Protein AF-A0AA50FXM5-F1 (afdb_monomer_lite)

Sequence (76 aa):
EAFEQCGMAMFAYMTEMDYVQIKEVHTIEANADDLMGLLYHFLDELLFLFSVEPFLICKKLAITEFNTQEFRIVCK

InterPro domains:
  IPR002804 Archease [PTHR12682] (1-75)
  IPR023572 Archease domain [PF01951] (1-75)
  IPR036820 Archease domain superfamily [G3DSA:3.55.10.10] (1-76)
  IPR036820 Archease domain superfamily [SSF69819] (1-73)

pLDDT: mean 92.76, std 3.92, range [74.75, 96.75]

Foldseek 3Di:
DVLFVVLQVVLVVVDPLVPDDCPDDDKDKDFDPAQVNLSVRSNVRSVCPCPDPVNDRDSGKDWPDQDRVRSMTMID

Radius of gyration: 12.07 Å; chains: 1; bounding box: 27×21×34 Å

Secondary structure (DSSP, 8-state):
-HHHHHHHHHHHHHS-GGG--------EEEE-SSHHHHHHHHHHHHHHHHHSTT----S---EEEEETTTTEEEE-

Structure (mmCIF, N/CA/C/O backbone):
data_AF-A0AA50FXM5-F1
#
_entry.id   AF-A0AA50FXM5-F1
#
loop_
_atom_site.group_PDB
_atom_site.id
_atom_site.type_symbol
_atom_site.label_atom_id
_atom_site.label_alt_id
_atom_site.label_comp_id
_atom_site.label_asym_id
_atom_site.label_entity_id
_atom_site.label_seq_id
_atom_site.pdbx_PDB_ins_code
_atom_site.Cartn_x
_atom_site.Cartn_y
_atom_site.Cartn_z
_atom_site.occupancy
_atom_site.B_iso_or_equiv
_atom_site.auth_seq_id
_atom_site.auth_comp_id
_atom_site.auth_asym_id
_atom_site.auth_atom_id
_atom_site.pdbx_PDB_model_num
ATOM 1 N N . GLU A 1 1 ? -10.002 -2.979 2.052 1.00 74.75 1 GLU A N 1
ATOM 2 C CA . GLU A 1 1 ? -10.593 -2.691 0.727 1.00 74.75 1 GLU A CA 1
ATOM 3 C C . GLU A 1 1 ? -10.474 -1.228 0.299 1.00 74.75 1 GLU A C 1
ATOM 5 O O . GLU A 1 1 ? -9.603 -0.944 -0.508 1.00 74.75 1 GLU A O 1
ATOM 10 N N . ALA A 1 2 ? -11.265 -0.275 0.818 1.00 91.19 2 ALA A N 1
ATOM 11 C CA . ALA A 1 2 ? -11.226 1.113 0.312 1.00 91.19 2 ALA A CA 1
ATOM 12 C C . ALA A 1 2 ? -9.836 1.785 0.416 1.00 91.19 2 ALA A C 1
ATOM 14 O O . ALA A 1 2 ? -9.385 2.422 -0.533 1.00 91.19 2 ALA A O 1
ATOM 15 N N . PHE A 1 3 ? -9.133 1.591 1.537 1.00 92.56 3 PHE A N 1
ATOM 16 C CA . PHE A 1 3 ? -7.784 2.133 1.753 1.00 92.56 3 PHE A CA 1
ATOM 17 C C . PHE A 1 3 ? -6.746 1.477 0.828 1.00 92.56 3 PHE A C 1
ATOM 19 O O . PHE A 1 3 ? -5.948 2.182 0.219 1.00 92.56 3 PHE A O 1
ATOM 26 N N . GLU A 1 4 ? -6.805 0.153 0.636 1.00 93.38 4 GLU A N 1
ATOM 27 C CA . GLU A 1 4 ? -5.930 -0.555 -0.318 1.00 93.38 4 GLU A CA 1
ATOM 28 C C . GLU A 1 4 ? -6.117 -0.017 -1.728 1.00 93.38 4 GLU A C 1
ATOM 30 O O . GLU A 1 4 ? -5.135 0.252 -2.406 1.00 93.38 4 GLU A O 1
ATOM 35 N N . GLN A 1 5 ? -7.364 0.173 -2.169 1.00 93.69 5 GLN A N 1
ATOM 36 C CA . GLN A 1 5 ? -7.639 0.700 -3.505 1.00 93.69 5 GLN A CA 1
ATOM 37 C C . GLN A 1 5 ? -7.125 2.131 -3.668 1.00 93.69 5 GLN A C 1
ATOM 39 O O . GLN A 1 5 ? -6.634 2.480 -4.737 1.00 93.69 5 GLN A O 1
ATOM 44 N N . CYS A 1 6 ? -7.172 2.943 -2.610 1.00 94.81 6 CYS A N 1
ATOM 45 C CA . CYS A 1 6 ? -6.585 4.279 -2.622 1.00 94.81 6 CYS A CA 1
ATOM 46 C C . CYS A 1 6 ? -5.053 4.226 -2.772 1.00 94.81 6 CYS A C 1
ATOM 48 O O . CYS A 1 6 ? -4.502 4.902 -3.640 1.00 94.81 6 CYS A O 1
ATOM 50 N N . GLY A 1 7 ? -4.375 3.359 -2.013 1.00 93.81 7 GLY A N 1
ATOM 51 C CA . GLY A 1 7 ? -2.932 3.138 -2.159 1.00 93.81 7 GLY A CA 1
ATOM 52 C C . GLY A 1 7 ? -2.552 2.561 -3.529 1.00 93.81 7 GLY A C 1
ATOM 53 O O . GLY A 1 7 ? -1.596 3.010 -4.154 1.00 93.81 7 GLY A O 1
ATOM 54 N N . MET A 1 8 ? -3.342 1.622 -4.058 1.00 94.69 8 MET A N 1
ATOM 55 C CA . MET A 1 8 ? -3.144 1.067 -5.401 1.00 94.69 8 MET A CA 1
ATOM 56 C C . MET A 1 8 ? -3.324 2.130 -6.489 1.00 94.69 8 MET A C 1
ATOM 58 O O . MET A 1 8 ? -2.544 2.160 -7.438 1.00 94.69 8 MET A O 1
ATOM 62 N N . ALA A 1 9 ? -4.310 3.021 -6.349 1.00 94.69 9 ALA A N 1
ATOM 63 C CA . ALA A 1 9 ? -4.517 4.135 -7.270 1.00 94.69 9 ALA A CA 1
ATOM 64 C C . ALA A 1 9 ? -3.334 5.116 -7.260 1.00 94.69 9 ALA A C 1
ATOM 66 O O . ALA A 1 9 ? -2.946 5.605 -8.319 1.00 94.69 9 ALA A O 1
ATOM 67 N N . MET A 1 10 ? -2.723 5.358 -6.094 1.00 93.44 10 MET A N 1
ATOM 68 C CA . MET A 1 10 ? -1.513 6.177 -5.981 1.00 93.44 10 MET A CA 1
ATOM 69 C C . MET A 1 10 ? -0.360 5.594 -6.810 1.00 93.44 10 MET A C 1
ATOM 71 O O . MET A 1 10 ? 0.234 6.309 -7.615 1.00 93.44 10 MET A O 1
ATOM 75 N N . PHE A 1 11 ? -0.077 4.294 -6.681 1.00 93.31 11 PHE A N 1
ATOM 76 C CA . PHE A 1 11 ? 0.995 3.652 -7.452 1.00 93.31 11 PHE A CA 1
ATOM 77 C C . PHE A 1 11 ? 0.678 3.532 -8.944 1.00 93.31 11 PHE A C 1
ATOM 79 O O . PHE A 1 11 ? 1.562 3.760 -9.768 1.00 93.31 11 PHE A O 1
ATOM 86 N N . ALA A 1 12 ? -0.579 3.254 -9.300 1.00 93.44 12 ALA A N 1
ATOM 87 C CA . ALA A 1 12 ? -1.019 3.203 -10.694 1.00 93.44 12 ALA A CA 1
ATOM 88 C C . ALA A 1 12 ? -0.901 4.562 -11.406 1.00 93.44 12 ALA A C 1
ATOM 90 O O . ALA A 1 12 ? -0.748 4.607 -12.623 1.00 93.44 12 ALA A O 1
ATOM 91 N N . TYR A 1 13 ? -0.945 5.672 -10.664 1.00 92.81 13 TYR A N 1
ATOM 92 C CA . TYR A 1 13 ? -0.673 6.998 -11.219 1.00 92.81 13 TYR A CA 1
ATOM 93 C C . TYR A 1 13 ? 0.824 7.240 -11.475 1.00 92.81 13 TYR A C 1
ATOM 95 O O . TYR A 1 13 ? 1.185 8.012 -12.361 1.00 92.81 13 TYR A O 1
ATOM 103 N N . MET A 1 14 ? 1.705 6.595 -10.707 1.00 90.69 14 MET A N 1
ATOM 104 C CA . MET A 1 14 ? 3.158 6.758 -10.824 1.00 90.69 14 MET A CA 1
ATOM 105 C C . MET A 1 14 ? 3.762 5.916 -11.950 1.00 90.69 14 MET A C 1
ATOM 107 O O . MET A 1 14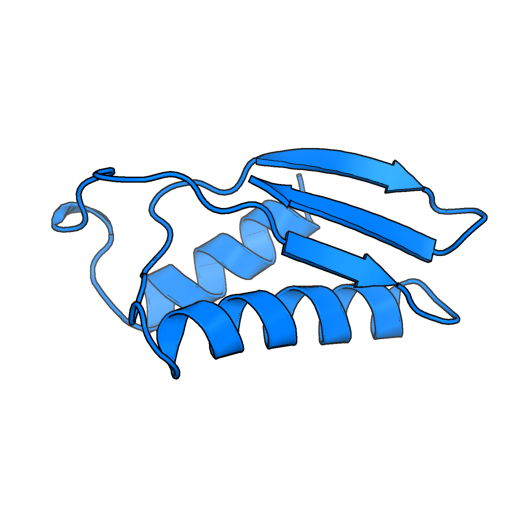 ? 4.695 6.366 -12.615 1.00 90.69 14 MET A O 1
ATOM 111 N N . THR A 1 15 ? 3.276 4.688 -12.151 1.00 89.75 15 THR A N 1
ATOM 112 C CA . THR A 1 15 ? 3.770 3.792 -13.201 1.00 89.75 15 THR A CA 1
ATOM 113 C C . THR A 1 15 ? 2.717 2.783 -13.638 1.00 89.75 15 THR A C 1
ATOM 115 O O . THR A 1 15 ? 1.772 2.473 -12.915 1.00 89.75 15 THR A O 1
ATOM 118 N N . GLU A 1 16 ? 2.945 2.194 -14.805 1.00 92.62 16 GLU A N 1
ATOM 119 C CA . GLU A 1 16 ? 2.134 1.099 -15.319 1.00 92.62 16 GLU A CA 1
ATOM 120 C C . GLU A 1 16 ? 2.369 -0.192 -14.514 1.00 92.62 16 GLU A C 1
ATOM 122 O O . GLU A 1 16 ? 3.438 -0.814 -14.561 1.00 92.62 16 GLU A O 1
ATOM 127 N N . MET A 1 17 ? 1.338 -0.616 -13.778 1.00 89.19 17 MET A N 1
ATOM 128 C CA . MET A 1 17 ? 1.402 -1.714 -12.799 1.00 89.19 17 MET A CA 1
ATOM 129 C C . MET A 1 17 ? 1.681 -3.091 -13.420 1.00 89.19 17 MET A C 1
ATOM 131 O O . MET A 1 17 ? 2.170 -4.002 -12.738 1.00 89.19 17 MET A O 1
ATOM 135 N N . ASP A 1 18 ? 1.416 -3.252 -14.716 1.00 91.06 18 ASP A N 1
ATOM 136 C CA 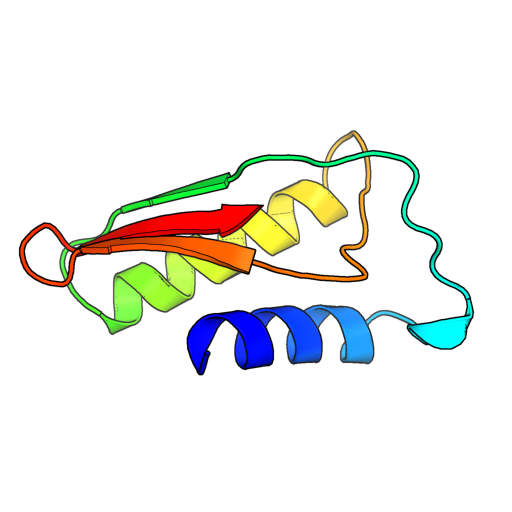. ASP A 1 18 ? 1.664 -4.495 -15.450 1.00 91.06 18 ASP A CA 1
ATOM 137 C C . ASP A 1 18 ? 3.156 -4.846 -15.511 1.00 91.06 18 ASP A C 1
ATOM 139 O O . ASP A 1 18 ? 3.513 -6.026 -15.428 1.00 91.06 18 ASP A O 1
ATOM 143 N N . TYR A 1 19 ? 4.035 -3.838 -15.549 1.00 91.12 19 TYR A N 1
ATOM 144 C CA . TYR A 1 19 ? 5.489 -4.029 -15.575 1.00 91.12 19 TYR A CA 1
ATOM 145 C C . TYR A 1 19 ? 6.105 -4.260 -14.193 1.00 91.12 19 TYR A C 1
ATOM 147 O O . TYR A 1 19 ? 7.250 -4.708 -14.091 1.00 91.12 19 TYR A O 1
ATOM 155 N N . VAL A 1 20 ? 5.364 -3.988 -13.118 1.00 92.25 20 VAL A N 1
ATOM 156 C CA . VAL A 1 20 ? 5.848 -4.189 -11.750 1.00 92.25 20 VAL A CA 1
ATOM 157 C C . VAL A 1 20 ? 5.866 -5.686 -11.428 1.00 92.25 20 VAL A C 1
ATOM 159 O O . VAL A 1 20 ? 4.957 -6.433 -11.796 1.00 92.25 20 VAL A O 1
ATOM 162 N N . GLN A 1 21 ? 6.896 -6.153 -10.723 1.00 91.62 21 GLN A N 1
ATOM 163 C CA . GLN A 1 21 ? 7.011 -7.534 -10.246 1.00 91.62 21 GLN A CA 1
ATOM 164 C C . GLN A 1 21 ? 7.188 -7.552 -8.730 1.00 91.62 21 GLN A C 1
ATOM 166 O O . GLN A 1 21 ? 7.963 -6.771 -8.187 1.00 91.62 21 GLN A O 1
ATOM 171 N N . ILE A 1 22 ? 6.499 -8.474 -8.056 1.00 92.06 22 ILE A N 1
ATOM 172 C CA . ILE A 1 22 ? 6.643 -8.665 -6.611 1.00 92.06 22 ILE A CA 1
ATOM 173 C C . ILE A 1 22 ? 7.933 -9.449 -6.371 1.00 92.06 22 ILE A C 1
ATOM 175 O O . ILE A 1 22 ? 8.014 -10.625 -6.725 1.00 92.06 22 ILE A O 1
ATOM 179 N N . LYS A 1 23 ? 8.941 -8.786 -5.804 1.00 92.12 23 LY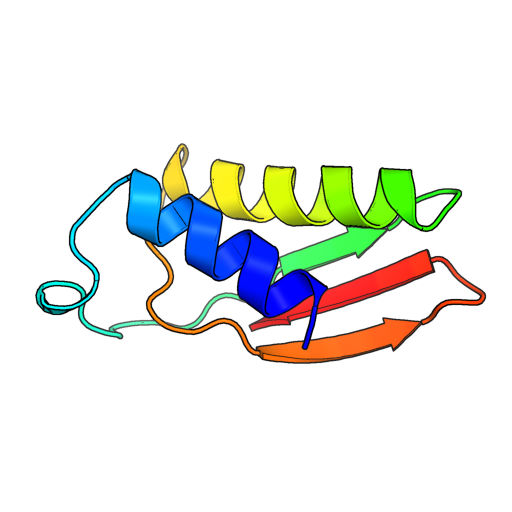S A N 1
ATOM 180 C CA . LYS A 1 23 ? 10.233 -9.396 -5.441 1.00 92.12 23 LYS A CA 1
ATOM 181 C C . LYS A 1 23 ? 10.416 -9.530 -3.934 1.00 92.12 23 LYS A C 1
ATOM 183 O O . LYS A 1 23 ? 11.093 -10.444 -3.480 1.00 92.12 23 LYS A O 1
ATOM 188 N N . GLU A 1 24 ? 9.787 -8.641 -3.182 1.00 89.94 24 GLU A N 1
ATOM 189 C CA . GLU A 1 24 ? 9.841 -8.578 -1.730 1.00 89.94 24 GLU A CA 1
ATOM 190 C C . GLU A 1 24 ? 8.515 -8.044 -1.184 1.00 89.94 24 GLU A C 1
ATOM 192 O O . GLU A 1 24 ? 7.680 -7.536 -1.938 1.00 89.94 24 GLU A O 1
ATOM 197 N N . VAL A 1 25 ? 8.313 -8.221 0.119 1.00 91.50 25 VAL A N 1
ATOM 198 C CA . VAL A 1 25 ? 7.121 -7.789 0.850 1.00 91.50 25 VAL A CA 1
ATOM 199 C C . VAL A 1 25 ? 7.593 -6.946 2.020 1.00 91.50 25 VAL A C 1
ATOM 201 O O . VAL A 1 25 ? 8.472 -7.376 2.767 1.00 91.50 25 VAL A O 1
ATOM 204 N N . HIS A 1 26 ? 6.987 -5.778 2.191 1.00 91.88 26 HIS A N 1
ATOM 205 C CA . HIS A 1 26 ? 7.264 -4.875 3.301 1.00 91.88 26 HIS A CA 1
ATOM 206 C C . HIS A 1 26 ? 5.995 -4.660 4.097 1.00 91.88 26 HIS A C 1
ATOM 208 O O . HIS A 1 26 ? 4.902 -4.678 3.547 1.00 91.88 26 HIS A O 1
ATOM 214 N N . THR A 1 27 ? 6.144 -4.510 5.407 1.00 94.31 27 THR A N 1
ATOM 215 C CA . THR A 1 27 ? 5.015 -4.211 6.287 1.00 94.31 27 THR A CA 1
ATOM 216 C C . THR A 1 27 ? 5.099 -2.751 6.689 1.00 94.31 27 THR A C 1
ATOM 218 O O . THR A 1 27 ? 6.151 -2.317 7.153 1.00 94.31 27 THR A O 1
ATOM 221 N N . ILE A 1 28 ? 3.998 -2.024 6.526 1.00 94.00 28 ILE A N 1
ATOM 222 C CA . ILE A 1 28 ? 3.840 -0.666 7.046 1.00 94.00 28 ILE A CA 1
ATOM 223 C C . ILE A 1 28 ? 2.797 -0.656 8.151 1.00 94.00 28 ILE A C 1
ATOM 225 O O . ILE A 1 28 ? 1.818 -1.410 8.113 1.00 94.00 28 ILE A O 1
ATOM 229 N N . GLU A 1 29 ? 3.006 0.224 9.119 1.00 96.25 29 GLU A N 1
ATOM 230 C CA . GLU A 1 29 ? 2.063 0.490 10.194 1.00 96.25 29 GLU A CA 1
ATOM 231 C C . GLU A 1 29 ? 1.830 1.994 10.277 1.00 96.25 29 GLU A C 1
ATOM 233 O O . GLU A 1 29 ? 2.783 2.765 10.314 1.00 96.25 29 GLU A O 1
ATOM 238 N N . ALA A 1 30 ? 0.567 2.406 10.332 1.00 96.00 30 ALA A N 1
ATOM 239 C CA . ALA A 1 30 ? 0.196 3.800 10.534 1.00 96.00 30 ALA A CA 1
ATOM 240 C C . ALA A 1 30 ? -0.856 3.911 11.640 1.00 96.00 30 ALA A C 1
ATOM 242 O O . ALA A 1 30 ? -1.688 3.019 11.829 1.00 96.00 30 ALA A O 1
ATOM 243 N N . ASN A 1 31 ? -0.801 5.020 12.373 1.00 96.62 31 ASN A N 1
ATOM 244 C CA . ASN A 1 31 ? -1.738 5.363 13.437 1.00 96.62 31 ASN A CA 1
ATOM 245 C C . ASN A 1 31 ? -2.139 6.832 13.302 1.00 96.62 31 ASN A C 1
ATOM 247 O O . ASN A 1 31 ? -1.359 7.633 12.785 1.00 96.62 31 ASN A O 1
ATOM 251 N N . ALA A 1 32 ? -3.331 7.188 13.769 1.00 96.38 32 ALA A N 1
ATOM 252 C CA . ALA A 1 32 ? -3.818 8.564 13.740 1.00 96.38 32 ALA A CA 1
ATOM 253 C C . ALA A 1 32 ? -4.834 8.845 14.854 1.00 96.38 32 ALA A C 1
ATOM 255 O O . ALA A 1 32 ? -5.188 7.954 15.617 1.00 96.38 32 ALA A O 1
ATOM 256 N N . ASP A 1 33 ? -5.338 10.078 14.912 1.00 94.62 33 ASP A N 1
ATOM 257 C CA . ASP A 1 33 ? -6.396 10.472 15.854 1.00 94.62 33 ASP A CA 1
ATOM 258 C C . ASP A 1 33 ? -7.815 10.305 15.271 1.00 94.62 33 ASP A C 1
ATOM 260 O O . ASP A 1 33 ? -8.804 10.344 16.003 1.00 94.62 33 ASP A O 1
ATOM 264 N N . ASP A 1 34 ? -7.928 10.129 13.948 1.00 94.81 34 ASP A N 1
ATOM 265 C CA . ASP A 1 34 ? -9.187 9.900 13.241 1.00 94.81 34 ASP A CA 1
ATOM 266 C C . ASP A 1 34 ? -8.990 9.108 11.930 1.00 94.81 34 ASP A C 1
ATOM 268 O O . ASP A 1 34 ? -7.871 8.801 11.513 1.00 94.81 34 ASP A O 1
ATOM 272 N N . LEU A 1 35 ? -10.093 8.766 11.251 1.00 93.88 35 LEU A N 1
ATOM 273 C CA . LEU A 1 35 ? -10.060 7.991 10.002 1.00 93.88 35 LEU A CA 1
ATOM 274 C C . LEU A 1 35 ? -9.405 8.725 8.821 1.00 93.88 35 LEU A C 1
ATOM 276 O O . LEU A 1 35 ? -8.840 8.065 7.948 1.00 93.88 35 LEU A O 1
ATOM 280 N N . MET A 1 36 ? -9.502 10.055 8.748 1.00 94.19 36 MET A N 1
ATOM 281 C CA . MET A 1 36 ? -8.891 10.817 7.654 1.00 94.19 36 MET A CA 1
ATOM 282 C C . MET A 1 36 ? -7.385 10.952 7.854 1.00 94.19 36 MET A C 1
ATOM 284 O O . MET A 1 36 ? -6.631 10.731 6.908 1.00 94.19 36 MET A O 1
ATOM 288 N N . GLY A 1 37 ? -6.944 11.235 9.078 1.00 95.94 37 GLY A N 1
ATOM 289 C CA . GLY A 1 37 ? -5.544 11.183 9.474 1.00 95.94 37 GLY A CA 1
ATOM 290 C C . GLY A 1 37 ? -4.959 9.794 9.248 1.00 95.94 37 GLY A C 1
ATOM 291 O O . GLY A 1 37 ? -3.848 9.680 8.738 1.00 95.94 37 GLY A O 1
ATOM 292 N N . LEU A 1 38 ? -5.726 8.731 9.518 1.00 96.44 38 LEU A N 1
ATOM 293 C CA . LEU A 1 38 ? -5.271 7.363 9.274 1.00 96.44 38 LEU A CA 1
ATOM 294 C C . LEU A 1 38 ? -5.026 7.106 7.787 1.00 96.44 38 LEU A C 1
ATOM 296 O O . LEU A 1 38 ? -4.022 6.497 7.434 1.00 96.44 38 LEU A O 1
ATOM 300 N N . LEU A 1 39 ? -5.915 7.590 6.912 1.00 95.50 39 LEU A N 1
ATOM 301 C CA . LEU A 1 39 ? -5.716 7.498 5.464 1.00 95.50 39 LEU A CA 1
ATOM 302 C C . LEU A 1 39 ? -4.503 8.314 5.017 1.00 95.50 39 LEU A C 1
ATOM 304 O O . LEU A 1 39 ? -3.712 7.832 4.213 1.00 95.50 39 LEU A O 1
ATOM 308 N N . TYR A 1 40 ? -4.353 9.530 5.542 1.00 95.94 40 TYR A N 1
ATOM 309 C CA . TYR A 1 40 ? -3.223 10.398 5.236 1.00 95.94 40 TYR A CA 1
ATOM 310 C C . TYR A 1 40 ? -1.893 9.729 5.599 1.00 95.94 40 TYR A C 1
ATOM 312 O O . TYR A 1 40 ? -1.048 9.559 4.725 1.00 95.94 40 TYR A O 1
ATOM 320 N N . HIS A 1 41 ? -1.737 9.279 6.847 1.00 96.75 41 HIS A N 1
ATOM 321 C CA . HIS A 1 41 ? -0.518 8.614 7.306 1.00 96.75 41 HIS A CA 1
ATOM 322 C C . HIS A 1 41 ? -0.269 7.295 6.573 1.00 96.75 41 HIS A C 1
ATOM 324 O O . HIS A 1 41 ? 0.861 7.007 6.204 1.00 96.75 41 HIS A O 1
ATOM 330 N N . PHE A 1 42 ? -1.315 6.519 6.282 1.00 96.25 42 PHE A N 1
ATOM 331 C CA . PHE A 1 42 ? -1.188 5.305 5.478 1.00 96.25 42 PHE A CA 1
ATOM 332 C C . PHE A 1 42 ? -0.616 5.579 4.077 1.00 96.25 42 PHE A C 1
ATOM 334 O O . PHE A 1 42 ? 0.279 4.865 3.628 1.00 96.25 42 PHE A O 1
ATOM 341 N N . LEU A 1 43 ? -1.117 6.602 3.379 1.00 95.75 43 LEU A N 1
ATOM 342 C CA . LEU A 1 43 ? -0.606 6.975 2.057 1.00 95.75 43 LEU A CA 1
ATOM 343 C C . LEU A 1 43 ? 0.803 7.577 2.133 1.00 95.75 43 LEU A C 1
ATOM 345 O O . LEU A 1 43 ? 1.605 7.331 1.235 1.00 95.75 43 LEU A O 1
ATOM 349 N N . ASP A 1 44 ? 1.107 8.328 3.192 1.00 95.62 44 ASP A N 1
ATOM 350 C CA . ASP A 1 44 ? 2.432 8.910 3.430 1.00 95.62 44 ASP A CA 1
ATOM 351 C C . ASP A 1 44 ? 3.498 7.822 3.632 1.00 95.62 44 ASP A C 1
ATOM 353 O O . ASP A 1 44 ? 4.533 7.854 2.974 1.00 95.62 44 ASP A O 1
ATOM 357 N N . GLU A 1 45 ? 3.212 6.782 4.423 1.00 95.00 45 GLU A N 1
ATOM 358 C CA . GLU A 1 45 ? 4.104 5.622 4.593 1.00 95.00 45 GLU A CA 1
ATOM 359 C C . GLU A 1 45 ? 4.340 4.871 3.269 1.00 95.00 45 GLU A C 1
ATOM 361 O O . GLU A 1 45 ? 5.465 4.487 2.939 1.00 95.00 45 GLU A O 1
ATOM 366 N N . LEU A 1 46 ? 3.293 4.698 2.451 1.00 93.94 46 LEU A N 1
ATOM 367 C CA . LEU A 1 46 ? 3.428 4.109 1.113 1.00 93.94 46 LEU A CA 1
ATOM 3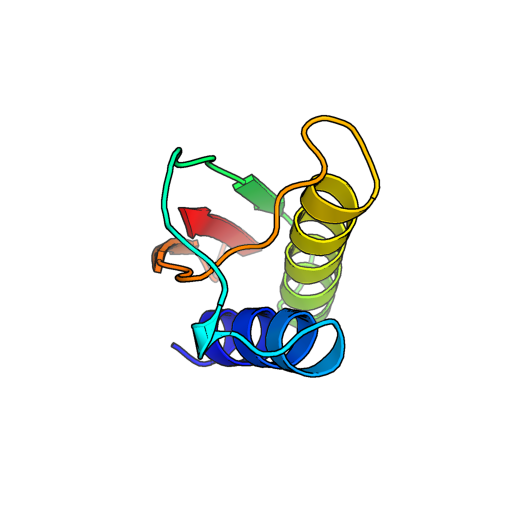68 C C . LEU A 1 46 ? 4.289 4.973 0.184 1.00 93.94 46 LEU A C 1
ATOM 370 O O . LEU A 1 46 ? 5.103 4.449 -0.580 1.00 93.94 46 LEU A O 1
ATOM 374 N N . LEU A 1 47 ? 4.113 6.293 0.236 1.00 93.62 47 LEU A N 1
ATOM 375 C CA . LEU A 1 47 ? 4.906 7.236 -0.542 1.00 93.62 47 LEU A CA 1
ATOM 376 C C . LEU A 1 47 ? 6.357 7.269 -0.056 1.00 93.62 47 LEU A C 1
ATOM 378 O O . LEU A 1 47 ? 7.269 7.402 -0.874 1.00 93.62 47 LEU A O 1
ATOM 382 N N . PHE A 1 48 ? 6.582 7.110 1.247 1.00 92.81 48 PHE A N 1
ATOM 383 C CA . PHE A 1 48 ? 7.906 7.020 1.844 1.00 92.81 48 PHE A CA 1
ATOM 384 C C . PHE A 1 48 ? 8.659 5.787 1.341 1.00 92.81 48 PHE A C 1
ATOM 386 O O . PHE A 1 48 ? 9.781 5.936 0.862 1.00 92.81 48 PHE A O 1
ATOM 393 N N . LEU A 1 49 ? 8.027 4.604 1.330 1.00 91.31 49 LEU A N 1
ATOM 394 C CA . LEU A 1 49 ? 8.616 3.380 0.760 1.00 91.31 49 LEU A CA 1
ATOM 395 C C . LEU A 1 49 ? 9.024 3.534 -0.709 1.00 91.31 49 LEU A C 1
ATOM 397 O O . LEU A 1 49 ? 10.005 2.935 -1.152 1.00 91.31 49 LEU A O 1
ATOM 401 N N . PHE A 1 50 ? 8.268 4.324 -1.467 1.00 90.88 50 PHE A N 1
ATOM 402 C CA . PHE A 1 50 ? 8.589 4.642 -2.853 1.00 90.88 50 PHE A CA 1
ATOM 403 C C . PHE A 1 50 ? 9.715 5.674 -2.982 1.00 90.88 50 PHE A C 1
ATOM 405 O O . PHE A 1 50 ? 10.552 5.570 -3.879 1.00 90.88 50 PHE A O 1
ATOM 412 N N . SER A 1 51 ? 9.735 6.680 -2.108 1.00 89.81 51 SER A N 1
ATOM 413 C CA . SER A 1 51 ? 10.618 7.848 -2.221 1.00 89.81 51 SER A CA 1
ATOM 414 C C . SER A 1 51 ? 11.981 7.656 -1.558 1.00 89.81 51 SER A C 1
ATOM 416 O O . SER A 1 51 ? 12.927 8.367 -1.896 1.00 89.81 51 SER A O 1
ATOM 418 N N . VAL A 1 52 ? 12.090 6.728 -0.610 1.00 88.62 52 VAL A N 1
ATOM 419 C CA . VAL A 1 52 ? 13.305 6.422 0.154 1.00 88.62 52 VAL A CA 1
ATOM 420 C C . VAL A 1 52 ? 13.644 4.945 -0.027 1.00 88.62 52 VAL A C 1
ATOM 422 O O . VAL A 1 52 ? 12.759 4.139 -0.310 1.00 88.62 52 VAL A O 1
ATOM 425 N N . GLU A 1 53 ? 14.932 4.588 0.087 1.00 75.75 53 GLU A N 1
ATOM 426 C CA . GLU A 1 53 ? 15.389 3.193 0.025 1.00 75.75 53 GLU A CA 1
ATOM 427 C C . GLU A 1 53 ? 14.427 2.270 0.799 1.00 75.75 53 GLU A C 1
ATOM 429 O O . GLU A 1 53 ? 14.143 2.540 1.970 1.00 75.75 53 GLU A O 1
ATOM 434 N N . PRO A 1 54 ? 13.909 1.199 0.165 1.00 82.62 54 PRO A N 1
ATOM 435 C CA . PRO A 1 54 ? 14.410 0.557 -1.058 1.00 82.62 54 PRO A CA 1
ATOM 436 C C . PRO A 1 54 ? 13.847 1.074 -2.404 1.00 82.62 54 PRO A C 1
ATOM 438 O O . PRO A 1 54 ? 14.105 0.441 -3.428 1.00 82.62 54 PRO A O 1
ATOM 441 N N . PHE A 1 55 ? 13.130 2.205 -2.445 1.00 85.38 55 PHE A N 1
ATOM 442 C CA . PHE A 1 55 ? 12.461 2.738 -3.651 1.00 85.38 55 PHE A CA 1
ATOM 443 C C . PHE A 1 55 ? 11.439 1.760 -4.243 1.00 85.38 55 PHE A C 1
ATOM 445 O O . PHE A 1 55 ? 11.454 1.419 -5.432 1.00 85.38 55 PHE A O 1
ATOM 452 N N . LEU A 1 56 ? 10.569 1.249 -3.379 1.00 87.38 56 LEU A N 1
ATOM 453 C CA . LEU A 1 56 ? 9.650 0.176 -3.710 1.00 87.38 56 LEU A CA 1
ATOM 454 C C . LEU A 1 56 ? 8.327 0.708 -4.251 1.00 87.38 56 LEU A C 1
ATOM 456 O O . LEU A 1 56 ? 7.726 1.632 -3.714 1.00 87.38 56 LEU A O 1
ATOM 460 N N . ILE A 1 57 ? 7.837 0.048 -5.298 1.00 90.25 57 ILE A N 1
ATOM 461 C CA . ILE A 1 57 ? 6.497 0.264 -5.832 1.00 90.25 57 ILE A CA 1
ATOM 462 C C . ILE A 1 57 ? 5.637 -0.979 -5.594 1.00 90.25 57 ILE A C 1
ATOM 464 O O . ILE A 1 57 ? 5.977 -2.088 -6.021 1.00 90.25 57 ILE A O 1
ATOM 468 N N . CYS A 1 58 ? 4.531 -0.818 -4.866 1.00 90.94 58 CYS A N 1
ATOM 469 C CA . CYS A 1 58 ? 3.717 -1.950 -4.428 1.00 90.94 58 CYS A CA 1
ATOM 470 C C . CYS A 1 58 ? 2.759 -2.401 -5.535 1.00 90.94 58 CYS A C 1
ATOM 472 O O . CYS A 1 58 ? 1.828 -1.683 -5.885 1.00 90.94 58 CYS A O 1
ATOM 474 N N . LYS A 1 59 ?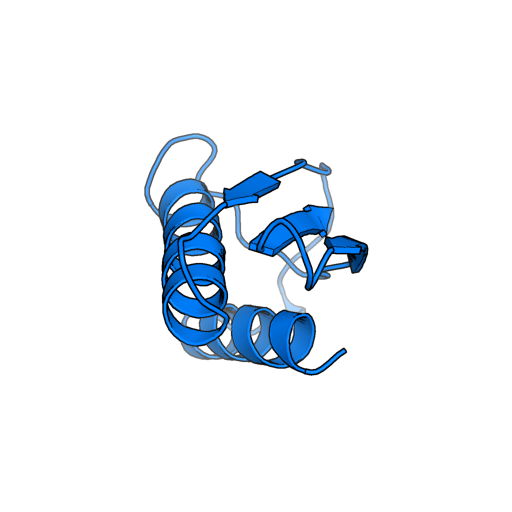 2.916 -3.634 -6.038 1.00 92.12 59 LYS A N 1
ATOM 475 C CA . LYS A 1 59 ? 1.950 -4.247 -6.977 1.00 92.12 59 LYS A CA 1
ATOM 476 C C . LYS A 1 59 ? 0.657 -4.714 -6.307 1.00 92.12 59 LYS A C 1
ATOM 478 O O . LYS A 1 59 ? -0.355 -4.922 -6.973 1.00 92.12 59 LYS A O 1
ATOM 483 N N . LYS A 1 60 ? 0.711 -4.958 -5.003 1.00 92.69 60 LYS A N 1
ATOM 484 C CA . LYS A 1 60 ? -0.413 -5.429 -4.207 1.00 92.69 60 LYS A CA 1
ATOM 485 C C . LYS A 1 60 ? -0.284 -4.842 -2.813 1.00 92.69 60 LYS A C 1
ATOM 487 O O . LYS A 1 60 ? 0.821 -4.796 -2.288 1.00 92.69 60 LYS A O 1
ATOM 492 N N . LEU A 1 61 ? -1.416 -4.431 -2.262 1.00 94.25 61 LEU A N 1
ATOM 493 C CA . LEU A 1 61 ? -1.560 -4.004 -0.881 1.00 94.25 61 LEU A CA 1
ATOM 494 C C . LEU A 1 61 ? -2.591 -4.910 -0.216 1.00 94.25 61 LEU A C 1
ATOM 496 O O . LEU A 1 61 ? -3.647 -5.180 -0.798 1.00 94.25 61 LEU A O 1
ATOM 500 N N . ALA A 1 62 ? -2.262 -5.408 0.966 1.00 95.31 62 ALA A N 1
ATOM 501 C CA . ALA A 1 62 ? -3.110 -6.244 1.793 1.00 95.31 62 ALA A CA 1
ATOM 502 C C . ALA A 1 62 ? -3.088 -5.721 3.233 1.00 95.31 62 ALA A C 1
ATOM 504 O O . ALA A 1 62 ? -2.124 -5.916 3.975 1.00 95.31 62 ALA A O 1
ATOM 505 N N . ILE A 1 63 ? -4.176 -5.083 3.645 1.00 95.44 63 ILE A N 1
ATOM 506 C CA . ILE A 1 63 ? -4.403 -4.656 5.020 1.00 95.44 63 ILE A CA 1
ATOM 507 C C . ILE A 1 63 ? -4.658 -5.903 5.861 1.00 95.44 63 ILE A C 1
ATOM 509 O O . ILE A 1 63 ? -5.658 -6.602 5.690 1.00 95.44 63 ILE A O 1
ATOM 513 N N . THR A 1 64 ? -3.745 -6.180 6.784 1.00 96.12 64 THR A N 1
ATOM 514 C CA . THR A 1 64 ? -3.845 -7.307 7.715 1.00 96.12 64 THR A CA 1
ATOM 515 C C . THR A 1 64 ? -4.523 -6.926 9.026 1.00 96.12 64 THR A C 1
ATOM 517 O O . THR A 1 64 ? -5.086 -7.795 9.685 1.00 96.12 64 THR A O 1
ATOM 520 N N . GLU A 1 65 ? -4.486 -5.647 9.404 1.00 95.75 65 GLU A N 1
ATOM 521 C CA . GLU A 1 65 ? -5.141 -5.119 10.605 1.00 95.75 65 GLU A CA 1
ATOM 522 C C . GLU A 1 65 ? -5.749 -3.749 10.298 1.00 95.75 65 GLU A C 1
ATOM 524 O O . GLU A 1 65 ? -5.090 -2.890 9.713 1.00 95.75 65 GLU A O 1
ATOM 529 N N . PHE A 1 66 ? -7.003 -3.547 10.699 1.00 94.75 66 PHE A N 1
ATOM 530 C CA . PHE A 1 66 ? -7.692 -2.264 10.596 1.00 94.75 66 PHE A CA 1
ATOM 531 C C . PHE A 1 66 ? -8.526 -2.038 11.856 1.00 94.75 66 PHE A C 1
ATOM 533 O O . PHE A 1 66 ? -9.625 -2.580 11.994 1.00 94.75 66 PHE A O 1
ATOM 540 N N . ASN A 1 67 ? -7.982 -1.266 12.793 1.00 94.12 67 ASN A N 1
ATOM 541 C CA . ASN A 1 67 ? -8.631 -0.935 14.051 1.00 94.12 67 ASN A CA 1
ATOM 542 C C . ASN A 1 67 ? -9.197 0.487 13.981 1.00 94.12 67 ASN A C 1
ATOM 544 O O . ASN A 1 67 ? -8.457 1.465 13.991 1.00 94.12 67 ASN A O 1
ATOM 548 N N . THR A 1 68 ? -10.524 0.608 13.943 1.00 90.94 68 THR A N 1
ATOM 549 C CA . THR A 1 68 ? -11.220 1.904 13.892 1.00 90.94 68 THR A CA 1
ATOM 550 C C . THR A 1 68 ? -11.466 2.531 15.264 1.00 90.94 68 THR A C 1
ATOM 552 O O . THR A 1 68 ? -12.014 3.625 15.324 1.00 90.94 68 THR A O 1
ATOM 555 N N . GLN A 1 69 ? -11.150 1.832 16.358 1.00 92.50 69 GLN A N 1
ATOM 556 C CA . GLN A 1 69 ? -11.246 2.369 17.721 1.00 92.50 69 GLN A CA 1
ATOM 557 C C . GLN A 1 69 ? -9.933 3.029 18.141 1.00 92.50 69 GLN A C 1
ATOM 559 O O . GLN A 1 69 ? -9.949 4.094 18.745 1.00 92.50 69 GLN A O 1
ATOM 564 N N . GLU A 1 70 ? -8.813 2.397 17.792 1.00 92.69 70 GLU A N 1
ATOM 565 C CA . GLU A 1 70 ? -7.459 2.909 18.046 1.00 92.69 70 GLU A CA 1
ATOM 566 C C . GLU A 1 70 ? -6.875 3.652 16.837 1.00 92.69 70 GLU A C 1
ATOM 568 O O . GLU A 1 70 ? -5.751 4.129 16.907 1.00 92.69 70 GLU A O 1
ATOM 573 N N . PHE A 1 71 ? -7.627 3.721 15.730 1.00 95.06 71 PHE A N 1
ATOM 574 C CA . PHE A 1 71 ? -7.202 4.303 14.453 1.00 95.06 71 PHE A CA 1
ATOM 575 C C . PHE A 1 71 ? -5.814 3.813 14.028 1.00 95.06 71 PHE A C 1
ATOM 577 O O . PHE A 1 71 ? -4.911 4.602 13.757 1.00 95.06 71 PHE A O 1
ATOM 584 N N . ARG A 1 72 ? -5.670 2.488 13.960 1.00 96.25 72 ARG A N 1
ATOM 585 C CA . ARG A 1 72 ? -4.442 1.783 13.585 1.00 96.25 72 ARG A CA 1
ATOM 586 C C . ARG A 1 7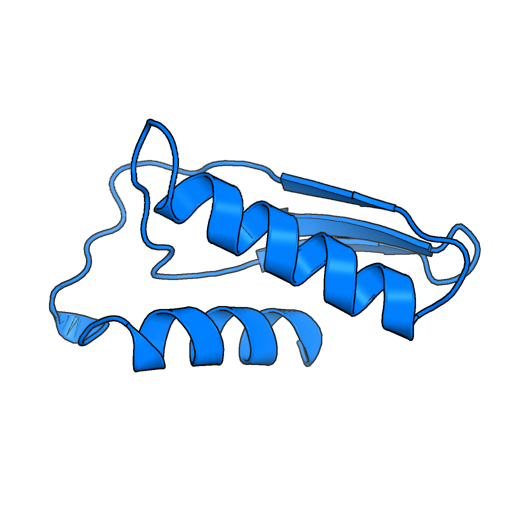2 ? -4.658 0.940 12.339 1.00 96.25 72 ARG A C 1
ATOM 588 O O . ARG A 1 72 ? -5.680 0.262 12.210 1.00 96.25 72 ARG A O 1
ATOM 595 N N . ILE A 1 73 ? -3.683 0.945 11.438 1.00 96.75 73 ILE A N 1
ATOM 596 C CA . ILE A 1 73 ? -3.682 0.129 10.224 1.00 96.75 73 ILE A CA 1
ATOM 597 C C . ILE A 1 73 ? -2.326 -0.553 10.043 1.00 96.75 73 ILE A C 1
ATOM 599 O O . ILE A 1 73 ? -1.283 0.077 10.201 1.00 96.75 73 ILE A O 1
ATOM 603 N N . VAL A 1 74 ? -2.349 -1.839 9.693 1.00 96.69 74 VAL A N 1
ATOM 604 C CA . VAL A 1 74 ? -1.158 -2.612 9.311 1.00 96.69 74 VAL A CA 1
ATOM 605 C C . VAL A 1 74 ? -1.387 -3.183 7.921 1.00 96.69 74 VAL A C 1
ATOM 607 O O . VAL A 1 74 ? -2.401 -3.845 7.680 1.00 96.69 74 VAL A O 1
ATOM 610 N N . CYS A 1 75 ? -0.452 -2.938 7.006 1.00 95.69 75 CYS A N 1
ATOM 611 C CA . CYS A 1 75 ? -0.538 -3.366 5.612 1.00 95.69 75 CYS A CA 1
ATOM 612 C C . CYS A 1 75 ? 0.739 -4.076 5.165 1.00 95.69 75 CYS A C 1
ATOM 614 O O . CYS A 1 75 ? 1.830 -3.740 5.623 1.00 95.69 75 CYS A O 1
ATOM 616 N N . LYS A 1 76 ? 0.582 -5.039 4.256 1.00 92.75 76 LYS A N 1
ATOM 617 C CA . LYS A 1 76 ? 1.653 -5.789 3.590 1.00 92.75 76 LYS A CA 1
ATOM 618 C C . LYS A 1 76 ? 1.540 -5.734 2.073 1.00 92.75 76 LYS A C 1
ATOM 620 O O . LYS A 1 76 ? 0.412 -5.491 1.586 1.00 92.75 76 LYS A O 1
#

Organism: NCBI:txid2847925